Protein AF-A0A9Q0BMZ7-F1 (afdb_monomer_lite)

Sequence (149 aa):
MVLMESYLFCASVRLGVLVICTAAALKSTLIMWLIFSDGTSFLFGLFRILETHYKTSTIIKESATWVEQYPKELMMFFQLYSICHIGTCILAAHGAYKLKKYHVIPLAVLEFFYTVQVVVLAVISLRIARHILPLATLILLTLGLTFYA

Structure (mmCIF, N/CA/C/O backbone):
data_AF-A0A9Q0BMZ7-F1
#
_entry.id   AF-A0A9Q0BMZ7-F1
#
loop_
_atom_site.group_PDB
_atom_site.id
_atom_site.type_symbol
_atom_site.label_atom_id
_atom_site.label_alt_id
_atom_site.label_comp_id
_atom_site.label_asym_id
_atom_site.label_entity_id
_atom_site.label_seq_id
_atom_site.pdbx_PDB_ins_code
_atom_site.Cartn_x
_atom_site.Cartn_y
_atom_site.Cartn_z
_atom_site.occupancy
_atom_site.B_iso_or_equiv
_atom_site.auth_seq_id
_atom_site.auth_comp_id
_atom_site.auth_asym_id
_atom_site.auth_atom_id
_atom_site.pdbx_PDB_model_num
ATOM 1 N N . MET A 1 1 ? 1.567 -4.384 -19.910 1.00 54.88 1 MET A N 1
ATOM 2 C CA . MET A 1 1 ? 2.932 -4.720 -20.397 1.00 54.88 1 MET A CA 1
ATOM 3 C C . MET A 1 1 ? 3.051 -6.163 -20.904 1.00 54.88 1 MET A C 1
ATOM 5 O O . MET A 1 1 ? 3.725 -6.386 -21.901 1.00 54.88 1 MET A O 1
ATOM 9 N N . VAL A 1 2 ? 2.400 -7.141 -20.258 1.00 52.72 2 VAL A N 1
ATOM 10 C CA . VAL A 1 2 ? 2.461 -8.568 -20.648 1.00 52.72 2 VAL A CA 1
ATOM 11 C C . VAL A 1 2 ? 1.864 -8.830 -22.046 1.00 52.72 2 VAL A C 1
ATOM 13 O O . VAL A 1 2 ? 2.490 -9.510 -22.853 1.00 52.72 2 VAL A O 1
ATOM 16 N N . LEU A 1 3 ? 0.730 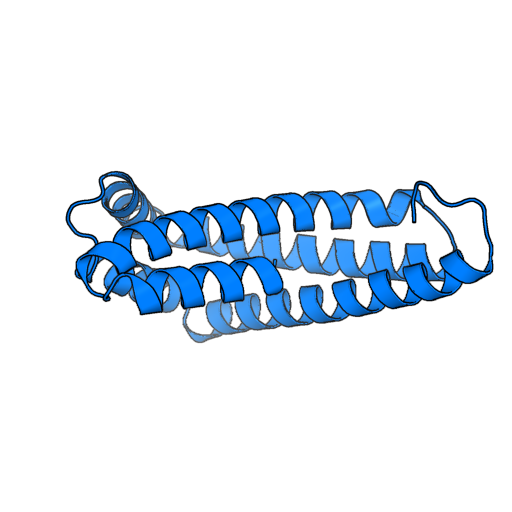-8.197 -22.368 1.00 55.97 3 LEU A N 1
ATOM 17 C CA . LEU A 1 3 ? -0.092 -8.468 -23.563 1.00 55.97 3 LEU A CA 1
ATOM 18 C C . LEU A 1 3 ? 0.209 -7.596 -24.799 1.00 55.97 3 LEU A C 1
ATOM 20 O O . LEU A 1 3 ? -0.624 -7.492 -25.688 1.00 55.97 3 LEU A O 1
ATOM 24 N N . MET A 1 4 ? 1.350 -6.907 -24.855 1.00 56.56 4 MET A N 1
ATOM 25 C CA . MET A 1 4 ? 1.560 -5.879 -25.886 1.00 56.56 4 MET A CA 1
ATOM 26 C C . MET A 1 4 ? 2.509 -6.275 -27.006 1.00 56.56 4 MET A C 1
ATOM 28 O O . MET A 1 4 ? 3.600 -6.793 -26.736 1.00 56.56 4 MET A O 1
ATOM 32 N N . GLU A 1 5 ? 2.088 -5.920 -28.225 1.00 51.94 5 GLU A N 1
ATOM 33 C CA . GLU A 1 5 ? 2.788 -6.131 -29.498 1.00 51.94 5 GLU A CA 1
ATOM 34 C C . GLU A 1 5 ? 3.299 -4.831 -30.158 1.00 51.94 5 GLU A C 1
ATOM 36 O O . GLU A 1 5 ? 4.234 -4.887 -30.949 1.00 51.94 5 GLU A O 1
ATOM 41 N N . SER A 1 6 ? 2.758 -3.648 -29.827 1.00 52.75 6 SER A N 1
ATOM 42 C CA . SER A 1 6 ? 3.053 -2.385 -30.534 1.00 52.75 6 SER A CA 1
ATOM 43 C C . SER A 1 6 ? 3.895 -1.370 -29.729 1.00 52.75 6 SER A C 1
ATOM 45 O O . SER A 1 6 ? 3.704 -1.158 -28.527 1.00 52.75 6 SER A O 1
ATOM 47 N N . TYR A 1 7 ? 4.844 -0.707 -30.411 1.00 53.06 7 TYR A N 1
ATOM 48 C CA . TYR A 1 7 ? 5.901 0.133 -29.811 1.00 53.06 7 TYR A CA 1
ATOM 49 C C . TYR A 1 7 ? 5.408 1.424 -29.125 1.00 53.06 7 TYR A C 1
ATOM 51 O O . TYR A 1 7 ? 5.922 1.770 -28.062 1.00 53.06 7 TYR A O 1
ATOM 59 N N . LEU A 1 8 ? 4.408 2.127 -29.676 1.00 52.84 8 LEU A N 1
ATOM 60 C CA . LEU A 1 8 ? 3.873 3.371 -29.083 1.00 52.84 8 LEU A CA 1
ATOM 61 C C . LEU A 1 8 ? 3.193 3.125 -27.734 1.00 52.84 8 LEU A C 1
ATOM 63 O O . LEU A 1 8 ? 3.414 3.856 -26.769 1.00 52.84 8 LEU A O 1
ATOM 67 N N . PHE A 1 9 ? 2.435 2.037 -27.637 1.00 58.41 9 PHE A N 1
ATOM 68 C CA . PHE A 1 9 ? 1.857 1.633 -26.368 1.00 58.41 9 PHE A CA 1
ATOM 69 C C . PHE A 1 9 ? 2.965 1.196 -25.380 1.00 58.41 9 PHE A C 1
ATOM 71 O O . PHE A 1 9 ? 2.821 1.361 -24.169 1.00 58.41 9 PHE A O 1
ATOM 78 N N . CYS A 1 10 ? 4.098 0.651 -25.845 1.00 62.06 10 CYS A N 1
ATOM 79 C CA . CYS A 1 10 ? 5.170 0.203 -24.946 1.00 62.06 10 CYS A CA 1
ATOM 80 C C . CYS A 1 10 ? 5.756 1.356 -24.111 1.00 62.06 10 CYS A C 1
ATOM 82 O O . CYS A 1 10 ? 6.115 1.139 -22.953 1.00 62.06 10 CYS A O 1
ATOM 84 N N . ALA A 1 11 ? 5.840 2.572 -24.660 1.00 62.31 11 ALA A N 1
ATOM 85 C CA . ALA A 1 11 ? 6.322 3.747 -23.934 1.00 62.31 11 ALA A CA 1
ATOM 86 C C . ALA A 1 11 ? 5.309 4.253 -22.890 1.00 62.31 11 ALA A C 1
ATOM 88 O O . ALA A 1 11 ? 5.695 4.512 -21.749 1.00 62.31 11 ALA A O 1
ATOM 89 N N . SER A 1 12 ? 4.017 4.322 -23.234 1.00 72.25 12 SER A N 1
ATOM 90 C CA . SER A 1 12 ? 2.968 4.739 -22.289 1.00 72.25 12 SER A CA 1
ATOM 91 C C . SER A 1 12 ? 2.818 3.752 -21.132 1.00 72.25 12 SER A C 1
ATOM 93 O O . SER A 1 12 ? 2.709 4.149 -19.974 1.00 72.25 12 SER A O 1
ATOM 95 N N . VAL A 1 13 ? 2.919 2.454 -21.414 1.00 70.19 13 VAL A N 1
ATOM 96 C CA . VAL A 1 13 ? 2.846 1.412 -20.387 1.00 70.19 13 VAL A CA 1
ATOM 97 C C . VAL A 1 13 ? 4.090 1.380 -19.502 1.00 70.19 13 VAL A C 1
ATOM 99 O O . VAL A 1 13 ? 3.974 1.096 -18.314 1.00 70.19 13 VAL A O 1
ATOM 102 N N . ARG A 1 14 ? 5.270 1.727 -20.026 1.00 75.69 14 ARG A N 1
ATOM 103 C CA . ARG A 1 14 ? 6.478 1.920 -19.205 1.00 75.69 14 ARG A CA 1
ATOM 104 C C . ARG A 1 14 ? 6.320 3.072 -18.226 1.00 75.69 14 ARG A C 1
ATOM 106 O O . ARG A 1 14 ? 6.629 2.905 -17.050 1.00 75.69 14 ARG A O 1
ATOM 113 N N . LEU A 1 15 ? 5.829 4.209 -18.715 1.00 78.50 15 LEU A N 1
ATOM 114 C CA . LEU A 1 15 ? 5.561 5.366 -17.872 1.00 78.50 15 LEU A CA 1
ATOM 115 C C . LEU A 1 15 ? 4.525 5.017 -16.797 1.00 78.50 15 LEU A C 1
ATOM 117 O O . LEU A 1 15 ? 4.754 5.305 -15.629 1.00 78.50 15 LEU A O 1
ATOM 121 N N . GLY A 1 16 ? 3.453 4.307 -17.164 1.00 81.25 16 GLY A N 1
ATOM 122 C CA . GLY A 1 16 ? 2.439 3.835 -16.219 1.00 81.25 16 GLY A CA 1
ATOM 123 C C . GLY A 1 16 ? 3.011 2.938 -15.117 1.00 81.25 16 GLY A C 1
ATOM 124 O O . GLY A 1 16 ? 2.756 3.182 -13.943 1.00 81.25 16 GLY A O 1
ATOM 125 N N . VAL A 1 17 ? 3.844 1.949 -15.468 1.00 80.19 17 VAL A N 1
ATOM 126 C CA . VAL A 1 17 ? 4.505 1.084 -14.471 1.00 80.19 17 VAL A CA 1
ATOM 127 C C . VAL A 1 17 ? 5.413 1.900 -13.550 1.00 80.19 17 VAL A C 1
ATOM 129 O O . VAL A 1 17 ? 5.384 1.686 -12.345 1.00 80.19 17 VAL A O 1
ATOM 132 N N . LEU A 1 18 ? 6.179 2.859 -14.078 1.00 83.69 18 LEU A N 1
ATOM 133 C CA . LEU A 1 18 ? 7.042 3.715 -13.256 1.00 83.69 18 LEU A CA 1
ATOM 134 C C . LEU A 1 18 ? 6.235 4.591 -12.290 1.00 83.69 18 LEU A C 1
ATOM 136 O O . LEU A 1 18 ? 6.585 4.658 -11.115 1.00 83.69 18 LEU A O 1
ATOM 140 N N . VAL A 1 19 ? 5.144 5.207 -12.754 1.00 86.19 19 VAL A N 1
ATOM 141 C CA . VAL A 1 19 ? 4.261 6.026 -11.909 1.00 86.19 19 VAL A CA 1
ATOM 142 C C . VAL A 1 19 ? 3.653 5.181 -10.788 1.00 86.19 19 VAL A C 1
ATOM 144 O O . VAL A 1 19 ? 3.757 5.560 -9.619 1.00 86.19 19 VAL A O 1
ATOM 147 N N . ILE A 1 20 ? 3.104 4.007 -11.115 1.00 84.75 20 ILE A N 1
ATOM 148 C CA . ILE A 1 20 ? 2.539 3.086 -10.118 1.00 84.75 20 ILE A CA 1
ATOM 149 C C . ILE A 1 20 ? 3.622 2.657 -9.123 1.00 84.75 20 ILE A C 1
ATOM 151 O O . ILE A 1 20 ? 3.406 2.783 -7.923 1.00 84.75 20 ILE A O 1
ATOM 155 N N . CYS A 1 21 ? 4.815 2.263 -9.587 1.00 85.81 21 CYS A N 1
ATOM 156 C CA . CYS A 1 21 ? 5.940 1.928 -8.709 1.00 85.81 21 CYS A CA 1
ATOM 157 C C . CYS A 1 21 ? 6.293 3.074 -7.753 1.00 85.81 21 CYS A C 1
ATOM 159 O O . CYS A 1 21 ? 6.539 2.827 -6.575 1.00 85.81 21 CYS A O 1
ATOM 161 N N . THR A 1 22 ? 6.335 4.321 -8.232 1.00 86.69 22 THR A N 1
ATOM 162 C CA . THR A 1 22 ? 6.664 5.470 -7.373 1.00 86.69 22 THR A CA 1
ATOM 163 C C . THR A 1 22 ? 5.592 5.733 -6.320 1.00 86.69 22 THR A C 1
ATOM 165 O O . THR A 1 22 ? 5.931 5.918 -5.152 1.00 86.69 22 THR A O 1
ATOM 168 N N . ALA A 1 23 ? 4.310 5.682 -6.691 1.00 87.31 23 ALA A N 1
ATOM 169 C CA . ALA A 1 23 ? 3.206 5.859 -5.751 1.00 87.31 23 ALA A CA 1
ATOM 170 C C . ALA A 1 23 ? 3.159 4.719 -4.718 1.00 87.31 23 ALA A C 1
ATOM 172 O O . ALA A 1 23 ? 3.047 4.961 -3.514 1.00 87.31 23 ALA A O 1
ATOM 173 N N . ALA A 1 24 ? 3.328 3.480 -5.178 1.00 85.62 24 ALA A N 1
ATOM 174 C CA . ALA A 1 24 ? 3.394 2.279 -4.359 1.00 85.62 24 ALA A CA 1
ATOM 175 C C . ALA A 1 24 ? 4.560 2.311 -3.361 1.00 85.62 24 ALA A C 1
ATOM 177 O O . ALA A 1 24 ? 4.371 2.022 -2.177 1.00 85.62 24 ALA A O 1
ATOM 178 N N . ALA A 1 25 ? 5.758 2.686 -3.817 1.00 87.81 25 ALA A N 1
ATOM 179 C CA . ALA A 1 25 ? 6.943 2.798 -2.974 1.00 87.81 25 ALA A CA 1
ATOM 180 C C . ALA A 1 25 ? 6.804 3.932 -1.950 1.00 87.81 25 ALA A C 1
ATOM 182 O O . ALA A 1 25 ? 7.130 3.732 -0.778 1.00 87.81 25 ALA A O 1
ATOM 183 N N . LEU A 1 26 ? 6.265 5.088 -2.355 1.00 90.50 26 LEU A N 1
ATOM 184 C CA . LEU A 1 26 ? 5.987 6.202 -1.447 1.00 90.50 26 LEU A CA 1
ATOM 185 C C . LEU A 1 26 ? 5.003 5.780 -0.349 1.00 90.50 26 LEU A C 1
ATOM 187 O O . LEU A 1 26 ? 5.297 5.951 0.832 1.00 90.50 26 LEU A O 1
ATOM 191 N N . LYS A 1 27 ? 3.882 5.151 -0.721 1.00 87.44 27 LYS A N 1
ATOM 192 C CA . LYS A 1 27 ? 2.893 4.611 0.224 1.00 87.44 27 LYS A CA 1
ATOM 193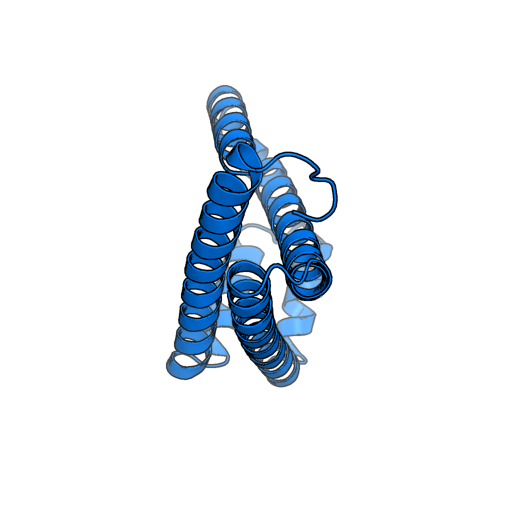 C C . LYS A 1 27 ? 3.531 3.646 1.221 1.00 87.44 27 LYS A C 1
ATOM 195 O O . LYS A 1 27 ? 3.352 3.803 2.425 1.00 87.44 27 LYS A O 1
ATOM 200 N N . SER A 1 28 ? 4.265 2.644 0.738 1.00 87.38 28 SER A N 1
ATOM 201 C CA . SER A 1 28 ? 4.898 1.650 1.614 1.00 87.38 28 SER A CA 1
ATOM 202 C C . SER A 1 28 ? 5.954 2.276 2.528 1.00 87.38 28 SER A C 1
ATOM 204 O O . SER A 1 28 ? 6.086 1.858 3.674 1.00 87.38 28 SER A O 1
ATOM 206 N N . THR A 1 29 ? 6.646 3.320 2.067 1.00 89.19 29 THR A N 1
ATOM 207 C CA . THR A 1 29 ? 7.593 4.084 2.894 1.00 89.19 29 THR A CA 1
ATOM 208 C C . THR A 1 29 ? 6.875 4.862 3.996 1.00 89.19 29 THR A C 1
ATOM 210 O O . THR A 1 29 ? 7.320 4.834 5.139 1.00 89.19 29 THR A O 1
ATOM 213 N N . LEU A 1 30 ? 5.740 5.500 3.689 1.00 89.00 30 LEU A N 1
ATOM 214 C CA . LEU A 1 30 ? 4.924 6.211 4.679 1.00 89.00 30 LEU A CA 1
ATOM 215 C C . LEU A 1 30 ? 4.362 5.268 5.746 1.00 89.00 30 LEU A C 1
ATOM 217 O O . LEU A 1 30 ? 4.466 5.563 6.931 1.00 89.00 30 LEU A O 1
ATOM 221 N N . ILE A 1 31 ? 3.814 4.118 5.341 1.00 86.19 31 ILE A N 1
ATOM 222 C CA . ILE A 1 31 ? 3.300 3.107 6.281 1.00 86.19 31 ILE A CA 1
ATOM 223 C C . ILE A 1 31 ? 4.430 2.602 7.178 1.00 86.19 31 ILE A C 1
ATOM 225 O O . ILE A 1 31 ? 4.271 2.529 8.393 1.00 86.19 31 ILE A O 1
ATOM 229 N N . MET A 1 32 ? 5.590 2.296 6.595 1.00 87.69 32 MET A N 1
ATOM 230 C CA . MET A 1 32 ? 6.753 1.860 7.359 1.00 87.69 32 MET A CA 1
ATOM 231 C C . MET A 1 32 ? 7.206 2.939 8.353 1.00 87.69 32 MET A C 1
ATOM 233 O O . MET A 1 32 ? 7.474 2.617 9.507 1.00 87.69 32 MET A O 1
ATOM 237 N N . TRP A 1 33 ? 7.236 4.210 7.940 1.00 88.75 33 TRP A N 1
ATOM 238 C CA . TRP A 1 33 ? 7.591 5.330 8.811 1.00 88.75 33 TRP A CA 1
ATOM 239 C C . TRP A 1 33 ? 6.619 5.493 9.985 1.00 88.75 33 TRP A C 1
ATOM 241 O O . TRP A 1 33 ? 7.082 5.575 11.119 1.00 88.75 33 TRP A O 1
ATOM 251 N N . LEU A 1 34 ? 5.305 5.448 9.739 1.00 85.94 34 LEU A N 1
ATOM 252 C CA . LEU A 1 34 ? 4.277 5.518 10.788 1.00 85.94 34 LEU A CA 1
ATOM 253 C C . LEU A 1 34 ? 4.402 4.370 11.797 1.00 85.94 34 LEU A C 1
ATOM 255 O O . LEU A 1 34 ? 4.302 4.576 13.003 1.00 85.94 34 LEU A O 1
ATOM 259 N N . ILE A 1 35 ? 4.669 3.153 11.318 1.00 86.50 35 ILE A N 1
ATOM 260 C CA . ILE A 1 35 ? 4.885 1.989 12.188 1.00 86.50 35 ILE A CA 1
ATOM 261 C C . ILE A 1 35 ? 6.160 2.165 13.028 1.00 86.50 35 ILE A C 1
ATOM 263 O O . ILE A 1 35 ? 6.183 1.766 14.190 1.00 86.50 35 ILE A O 1
ATOM 267 N N . PHE A 1 36 ? 7.215 2.770 12.473 1.00 85.62 36 PHE A N 1
ATOM 268 C CA . PHE A 1 36 ? 8.445 3.056 13.218 1.00 85.62 36 PHE A CA 1
ATOM 269 C C . PHE A 1 36 ? 8.293 4.195 14.233 1.00 85.62 36 PHE A C 1
ATOM 271 O O . PHE A 1 36 ? 8.919 4.119 15.288 1.00 85.62 36 PHE A O 1
ATOM 278 N N . SER A 1 37 ? 7.502 5.233 13.940 1.00 86.81 37 SER A N 1
ATOM 279 C CA . SER A 1 37 ? 7.305 6.365 14.856 1.00 86.81 37 SER A CA 1
ATOM 280 C C . SER A 1 37 ? 6.350 6.027 15.998 1.00 86.81 37 SER A C 1
ATOM 282 O O . SER A 1 37 ? 6.664 6.286 17.158 1.00 86.81 37 SER A O 1
ATOM 284 N N . ASP A 1 38 ? 5.210 5.416 15.675 1.00 83.81 38 ASP A N 1
ATOM 285 C CA . ASP A 1 38 ? 4.083 5.280 16.605 1.00 83.81 38 ASP A CA 1
ATOM 286 C C . ASP A 1 38 ? 3.964 3.856 17.173 1.00 83.81 38 ASP A C 1
ATOM 288 O O . ASP A 1 38 ? 3.235 3.610 18.143 1.00 83.81 38 ASP A O 1
ATOM 292 N N . GLY A 1 39 ? 4.686 2.898 16.586 1.00 83.31 39 GLY A N 1
ATOM 293 C CA . GLY A 1 39 ? 4.701 1.510 17.025 1.00 83.31 39 GLY A CA 1
ATOM 294 C C . GLY A 1 39 ? 3.319 0.856 16.944 1.00 83.31 39 GLY A C 1
ATOM 295 O O . GLY A 1 39 ? 2.564 1.028 15.985 1.00 83.31 39 GLY A O 1
ATOM 296 N N . THR A 1 40 ? 2.957 0.114 17.992 1.00 83.69 40 THR A N 1
ATOM 297 C CA . THR A 1 40 ? 1.637 -0.525 18.116 1.00 83.69 40 THR A CA 1
ATOM 298 C C . THR A 1 40 ? 0.509 0.488 18.319 1.00 83.69 40 THR A C 1
ATOM 300 O O . THR A 1 40 ? -0.654 0.164 18.080 1.00 83.69 40 THR A O 1
ATOM 303 N N . SER A 1 41 ? 0.824 1.716 18.747 1.00 84.00 41 SER A N 1
ATOM 304 C CA . SER A 1 41 ? -0.172 2.756 19.041 1.00 84.00 41 SER A CA 1
ATOM 305 C C . SER A 1 41 ? -0.969 3.150 17.801 1.00 84.00 41 SER A C 1
ATOM 307 O O . SER A 1 41 ? -2.159 3.438 17.911 1.00 84.00 41 SER A O 1
ATOM 309 N N . PHE A 1 42 ? -0.347 3.097 16.619 1.00 80.06 42 PHE A N 1
ATOM 310 C CA . PHE A 1 42 ? -1.028 3.322 15.346 1.00 80.06 42 PHE A CA 1
ATOM 311 C C . PHE A 1 42 ? -2.127 2.279 15.093 1.00 80.06 42 PHE A C 1
ATOM 313 O O . PHE A 1 42 ? -3.268 2.642 14.800 1.00 80.06 42 PHE A O 1
ATOM 320 N N . LEU A 1 43 ? -1.810 0.989 15.264 1.00 81.19 43 LEU A N 1
ATOM 321 C CA . LEU A 1 43 ? -2.779 -0.098 15.086 1.00 81.19 43 LEU A CA 1
ATOM 322 C C . LEU A 1 43 ? -3.920 0.018 16.097 1.00 81.19 43 LEU A C 1
ATOM 324 O O . LEU A 1 43 ? -5.085 -0.022 15.706 1.00 81.19 43 LEU A O 1
ATOM 328 N N . PHE A 1 44 ? -3.607 0.250 17.373 1.00 84.06 44 PHE A N 1
ATOM 329 C CA . PHE A 1 44 ? -4.635 0.455 18.393 1.00 84.06 44 PHE A CA 1
ATOM 330 C C . PHE A 1 44 ? -5.500 1.685 18.115 1.00 84.06 44 PHE A C 1
ATOM 332 O O . PHE A 1 44 ? -6.717 1.617 18.262 1.00 84.06 44 PHE A O 1
ATOM 339 N N . GLY A 1 45 ? -4.911 2.795 17.669 1.00 82.25 45 GLY A N 1
ATOM 340 C CA . GLY A 1 45 ? -5.651 3.998 17.293 1.00 82.25 45 GLY A CA 1
ATOM 341 C C . GLY A 1 45 ? -6.634 3.735 16.154 1.00 82.25 45 GLY A C 1
ATOM 342 O O . GLY A 1 45 ? -7.814 4.076 16.264 1.00 82.25 45 GLY A O 1
ATOM 343 N N . LEU A 1 46 ? -6.173 3.068 15.094 1.00 79.06 46 LEU A N 1
ATOM 344 C CA . LEU A 1 46 ? -6.990 2.728 13.931 1.00 79.06 46 LEU A CA 1
ATOM 345 C C . LEU A 1 46 ? -8.140 1.782 14.306 1.00 79.06 46 LEU A C 1
ATOM 347 O O . LEU A 1 46 ? -9.296 2.048 13.969 1.00 79.06 46 LEU A O 1
ATOM 351 N N . PHE A 1 47 ? -7.853 0.727 15.070 1.00 80.50 47 PHE A N 1
ATOM 352 C CA . PHE A 1 47 ? -8.873 -0.229 15.500 1.00 80.50 47 PHE A CA 1
ATOM 353 C C . PHE A 1 47 ? -9.845 0.345 16.523 1.00 80.50 47 PHE A C 1
ATOM 355 O O . PHE A 1 47 ? -11.031 0.048 16.435 1.00 80.50 47 PHE A O 1
ATOM 362 N N . ARG A 1 48 ? -9.409 1.239 17.415 1.00 82.56 48 ARG A N 1
ATOM 363 C CA . ARG A 1 48 ? -10.308 1.926 18.353 1.00 82.56 48 ARG A CA 1
ATOM 364 C C . ARG A 1 48 ? -11.301 2.832 17.631 1.00 82.56 48 ARG A C 1
ATOM 366 O O . ARG A 1 48 ? -12.464 2.902 18.030 1.00 82.56 48 ARG A O 1
ATOM 373 N N . ILE A 1 49 ? -10.873 3.518 16.567 1.00 79.56 49 ILE A N 1
ATOM 374 C CA . ILE A 1 49 ? -11.776 4.311 15.716 1.00 79.56 49 ILE A CA 1
ATOM 375 C C . ILE A 1 49 ? -12.795 3.384 15.047 1.00 79.56 49 ILE A C 1
ATOM 377 O O . ILE A 1 49 ? -13.997 3.646 15.122 1.00 79.56 49 ILE A O 1
ATOM 381 N N . LEU A 1 50 ? -12.331 2.279 14.453 1.00 74.75 50 LEU A N 1
ATOM 382 C CA . LEU A 1 50 ? -13.220 1.287 13.849 1.00 74.75 50 LEU A CA 1
ATOM 383 C C . LEU A 1 50 ? -14.207 0.722 14.879 1.00 74.75 50 LEU A C 1
ATOM 385 O O . LEU A 1 50 ? -15.404 0.724 14.635 1.00 74.75 50 LEU A O 1
ATOM 389 N N . GLU A 1 51 ? -13.753 0.284 16.046 1.00 77.19 51 GLU A N 1
ATOM 390 C CA . GLU A 1 51 ? -14.614 -0.303 17.070 1.00 77.19 51 GLU A CA 1
ATOM 391 C C . GLU A 1 51 ? -15.650 0.698 17.599 1.00 77.19 51 GLU A C 1
ATOM 393 O O . GLU A 1 51 ? -16.826 0.355 17.735 1.00 77.19 51 GLU A O 1
ATOM 398 N N . THR A 1 52 ? -15.248 1.953 17.836 1.00 77.44 52 THR A N 1
ATOM 399 C CA . THR A 1 52 ? -16.143 3.015 18.330 1.00 77.44 52 THR A CA 1
ATOM 400 C C . THR A 1 52 ? -17.308 3.252 17.375 1.00 77.44 52 THR A C 1
ATOM 402 O O . THR A 1 52 ? -18.449 3.396 17.818 1.00 77.44 52 THR A O 1
ATOM 405 N N . HIS A 1 53 ? -17.041 3.242 16.070 1.00 71.25 53 HIS A N 1
ATOM 406 C CA . HIS A 1 53 ? -18.073 3.420 15.053 1.00 71.25 53 HIS A CA 1
ATOM 407 C C . HIS A 1 53 ? -18.774 2.107 14.663 1.00 71.25 53 HIS A C 1
ATOM 409 O O . HIS A 1 53 ? -19.886 2.160 14.135 1.00 71.25 53 HIS A O 1
ATOM 415 N N . TYR A 1 54 ? -18.184 0.936 14.953 1.00 68.00 54 TYR A N 1
ATOM 416 C CA . TYR A 1 54 ? -18.610 -0.366 14.416 1.00 68.00 54 TYR A CA 1
ATOM 417 C C . TYR A 1 54 ? -18.781 -1.494 15.443 1.00 68.00 54 TYR A C 1
ATOM 419 O O . TYR A 1 54 ? -18.557 -2.666 15.125 1.00 68.00 54 TYR A O 1
ATOM 427 N N . LYS A 1 55 ? -19.276 -1.182 16.648 1.00 64.56 55 LYS A N 1
ATOM 428 C CA . LYS A 1 55 ? -19.537 -2.166 17.724 1.00 64.56 55 LYS A CA 1
ATOM 429 C C . LYS A 1 55 ? -20.419 -3.365 17.334 1.00 64.56 55 LYS A C 1
ATOM 431 O O . LYS A 1 55 ? -20.379 -4.395 18.010 1.00 64.56 55 LYS A O 1
ATOM 436 N N . THR A 1 56 ? -21.252 -3.250 16.301 1.00 65.81 56 THR A N 1
ATOM 437 C CA . THR A 1 56 ? -22.197 -4.298 15.867 1.00 65.81 56 THR A CA 1
ATOM 438 C C . THR A 1 56 ? -21.636 -5.261 14.821 1.00 65.81 56 THR A C 1
ATOM 440 O O . THR A 1 56 ? -22.228 -6.317 14.615 1.00 65.81 56 THR A O 1
ATOM 443 N N . SER A 1 57 ? -20.510 -4.948 14.175 1.00 68.88 57 SER A N 1
ATOM 444 C CA . SER A 1 57 ? -19.909 -5.837 13.175 1.00 68.88 57 SER A CA 1
ATOM 445 C C . SER A 1 57 ? -19.044 -6.900 13.849 1.00 68.88 57 SER A C 1
ATOM 447 O O . SER A 1 57 ? -18.058 -6.577 14.514 1.00 68.88 57 SER A O 1
ATOM 449 N N . THR A 1 58 ? -19.386 -8.175 13.650 1.00 76.38 58 THR A N 1
ATOM 450 C CA . THR A 1 58 ? -18.600 -9.315 14.153 1.00 76.38 58 THR A CA 1
ATOM 451 C C . THR A 1 58 ? -17.177 -9.305 13.601 1.00 76.38 58 THR A C 1
ATOM 453 O O . THR A 1 58 ? -16.238 -9.497 14.362 1.00 76.38 58 THR A O 1
ATOM 456 N N . ILE A 1 59 ? -17.013 -8.956 12.321 1.00 75.56 59 ILE A N 1
ATOM 457 C CA . ILE A 1 59 ? -15.712 -8.882 11.639 1.00 75.56 59 ILE A CA 1
ATOM 458 C C . ILE A 1 59 ? -14.789 -7.865 12.318 1.00 75.56 59 ILE A C 1
ATOM 460 O O . ILE A 1 59 ? -13.598 -8.113 12.482 1.00 75.56 59 ILE A O 1
ATOM 464 N N . ILE A 1 60 ? -15.329 -6.713 12.727 1.00 75.88 60 ILE A N 1
ATOM 465 C CA . ILE A 1 60 ? -14.519 -5.634 13.308 1.00 75.88 60 ILE A CA 1
ATOM 466 C C . ILE A 1 60 ? -14.148 -5.956 14.754 1.00 75.88 60 ILE A C 1
ATOM 468 O O . ILE A 1 60 ? -13.008 -5.724 15.141 1.00 75.88 60 ILE A O 1
ATOM 472 N N . LYS A 1 61 ? -15.061 -6.567 15.516 1.00 79.81 61 LYS A N 1
ATOM 473 C CA . LYS A 1 61 ? -14.761 -7.095 16.854 1.00 79.81 61 LYS A CA 1
ATOM 474 C C . LYS A 1 61 ? -13.688 -8.176 16.822 1.00 79.81 61 LYS A C 1
ATOM 476 O O . LYS A 1 61 ? -12.750 -8.132 17.610 1.00 79.81 61 LYS A O 1
ATOM 481 N N . GLU A 1 62 ? -13.802 -9.123 15.899 1.00 81.88 62 GLU A N 1
ATOM 482 C CA . GLU A 1 62 ? -12.816 -10.189 15.740 1.00 81.88 62 GLU A CA 1
ATOM 483 C C . GLU A 1 62 ? -11.453 -9.622 15.326 1.00 81.88 62 GLU A C 1
ATOM 485 O O . GLU A 1 62 ? -10.441 -9.932 15.949 1.00 81.88 62 GLU A O 1
ATOM 490 N N . SER A 1 63 ? -11.434 -8.693 14.366 1.00 79.62 63 SER A N 1
ATOM 491 C CA . SER A 1 63 ? -10.201 -8.028 13.930 1.00 79.62 63 SER A CA 1
ATOM 492 C C . SER A 1 63 ? -9.556 -7.189 15.045 1.00 79.62 63 SER A C 1
ATOM 494 O O . SER A 1 63 ? -8.336 -7.192 15.177 1.00 79.62 63 SER A O 1
ATOM 496 N N . ALA A 1 64 ? -10.349 -6.508 15.881 1.00 82.62 64 ALA A N 1
ATOM 497 C CA . ALA A 1 64 ? -9.846 -5.779 17.048 1.00 82.62 64 ALA A CA 1
ATOM 498 C C . ALA A 1 64 ? -9.251 -6.731 18.100 1.00 82.62 64 ALA A C 1
ATOM 500 O O . ALA A 1 64 ? -8.170 -6.472 18.620 1.00 82.62 64 ALA A O 1
ATOM 501 N N . THR A 1 65 ? -9.896 -7.880 18.329 1.00 84.62 65 THR A N 1
ATOM 502 C CA . THR A 1 65 ? -9.403 -8.916 19.254 1.00 84.62 65 THR A CA 1
ATOM 503 C C . THR A 1 65 ? -8.056 -9.475 18.785 1.00 84.62 65 THR A C 1
ATOM 505 O O . THR A 1 65 ? -7.144 -9.662 19.587 1.00 84.62 65 THR A O 1
ATOM 508 N N . TRP A 1 66 ? -7.889 -9.685 17.475 1.00 83.06 66 TRP A N 1
ATOM 509 C CA . TRP A 1 66 ? -6.609 -10.091 16.884 1.00 83.06 66 TRP A CA 1
ATOM 510 C C . TRP A 1 66 ? -5.507 -9.048 17.095 1.00 83.06 66 TRP A C 1
ATOM 512 O O . TRP A 1 66 ? -4.366 -9.411 17.373 1.00 83.06 66 TRP A O 1
ATOM 522 N N . VAL A 1 67 ? -5.836 -7.760 16.985 1.00 85.06 67 VAL A N 1
ATOM 523 C CA . VAL A 1 67 ? -4.880 -6.658 17.184 1.00 85.06 67 VAL A CA 1
ATOM 524 C C . VAL A 1 67 ? -4.462 -6.533 18.643 1.00 85.06 67 VAL A C 1
ATOM 526 O O . VAL A 1 67 ? -3.300 -6.248 18.915 1.00 85.06 67 VAL A O 1
ATOM 529 N N . GLU A 1 68 ? -5.374 -6.785 19.578 1.00 84.88 68 GLU A N 1
ATOM 530 C CA . GLU A 1 68 ? -5.065 -6.829 21.008 1.00 84.88 68 GLU A CA 1
ATOM 531 C C . GLU A 1 68 ? -4.211 -8.039 21.391 1.00 84.88 68 GLU A C 1
ATOM 533 O O . GLU A 1 68 ? -3.286 -7.901 22.193 1.00 84.88 68 GLU A O 1
ATOM 538 N N . GLN A 1 69 ? -4.482 -9.208 20.808 1.00 89.69 69 GLN A N 1
ATOM 539 C CA . GLN A 1 69 ? -3.768 -10.444 21.136 1.00 89.69 69 GLN A CA 1
ATOM 540 C C . GLN A 1 69 ? -2.388 -10.543 20.475 1.00 89.69 69 GLN A C 1
ATOM 542 O O . GLN A 1 69 ? -1.452 -11.024 21.112 1.00 89.69 69 GLN A O 1
ATOM 547 N N . TYR A 1 70 ? -2.247 -10.074 19.230 1.00 87.94 70 TYR A N 1
ATOM 548 C CA . TYR A 1 70 ? -1.036 -10.259 18.417 1.00 87.94 70 TYR A CA 1
ATOM 549 C C . TYR A 1 70 ? -0.538 -8.964 17.738 1.00 87.94 70 TYR A C 1
ATOM 551 O O . TYR A 1 70 ? -0.321 -8.928 16.519 1.00 87.94 70 TYR A O 1
ATOM 559 N N . PRO A 1 71 ? -0.341 -7.858 18.485 1.00 85.31 71 PRO A N 1
ATOM 560 C CA . PRO A 1 71 ? 0.022 -6.571 17.892 1.00 85.31 71 PRO A CA 1
ATOM 561 C C . PRO A 1 71 ? 1.418 -6.582 17.251 1.00 85.31 71 PRO A C 1
ATOM 563 O O . PRO A 1 71 ? 1.649 -5.903 16.248 1.00 85.31 71 PRO A O 1
ATOM 566 N N . LYS A 1 72 ? 2.363 -7.350 17.808 1.00 85.81 72 LYS A N 1
ATOM 567 C CA . LYS A 1 72 ? 3.756 -7.399 17.331 1.00 85.81 72 LYS A CA 1
ATOM 568 C C . LYS A 1 72 ? 3.875 -8.202 16.043 1.00 85.81 72 LYS A C 1
ATOM 570 O O . LYS A 1 72 ? 4.567 -7.789 15.116 1.00 85.81 72 LYS A O 1
ATOM 575 N N . GLU A 1 73 ? 3.179 -9.327 15.982 1.00 87.50 73 GLU A N 1
ATOM 576 C CA . GLU A 1 73 ? 3.108 -10.217 14.831 1.00 87.50 73 GLU A CA 1
ATOM 577 C C . GLU A 1 73 ? 2.475 -9.488 13.643 1.00 87.50 73 GLU A C 1
ATOM 579 O O . GLU A 1 73 ? 3.008 -9.531 12.533 1.00 87.50 73 GLU A O 1
ATOM 584 N N . LEU A 1 74 ? 1.398 -8.732 13.886 1.00 84.81 74 LEU A N 1
ATOM 585 C CA . LEU A 1 74 ? 0.762 -7.891 12.872 1.00 84.81 74 LEU A CA 1
ATOM 586 C C . LEU A 1 74 ? 1.691 -6.776 12.383 1.00 84.81 74 LEU A C 1
ATOM 588 O O . LEU A 1 74 ? 1.820 -6.581 11.175 1.00 84.81 74 LEU A O 1
ATOM 592 N N . MET A 1 75 ? 2.386 -6.070 13.280 1.00 85.88 75 MET A N 1
ATOM 593 C CA . MET A 1 75 ? 3.377 -5.062 12.876 1.00 85.88 75 MET A CA 1
ATOM 594 C C . MET A 1 75 ? 4.491 -5.658 12.014 1.00 85.88 75 MET A C 1
ATOM 596 O O . MET A 1 75 ? 4.829 -5.091 10.973 1.00 85.88 75 MET A O 1
ATOM 600 N N . MET A 1 76 ? 5.033 -6.809 12.419 1.00 87.94 76 MET A N 1
ATOM 601 C CA . MET A 1 76 ? 6.068 -7.508 11.662 1.00 87.94 76 MET A CA 1
ATOM 602 C C . MET A 1 76 ? 5.555 -7.905 10.274 1.00 87.94 76 MET A C 1
ATOM 604 O O . MET A 1 76 ? 6.263 -7.721 9.283 1.00 87.94 76 MET A O 1
ATOM 608 N N . PHE A 1 77 ? 4.311 -8.379 10.180 1.00 87.88 77 PHE A N 1
ATOM 609 C CA . PHE A 1 77 ? 3.670 -8.689 8.906 1.00 87.88 77 PHE A CA 1
ATOM 610 C C . PHE A 1 77 ? 3.527 -7.446 8.013 1.00 87.88 77 PHE A C 1
ATOM 612 O O . PHE A 1 77 ? 3.901 -7.493 6.841 1.00 87.88 77 PHE A O 1
ATOM 619 N N . PHE A 1 78 ? 3.063 -6.313 8.552 1.00 85.81 78 PHE A N 1
ATOM 620 C CA . PHE A 1 78 ? 2.936 -5.061 7.793 1.00 85.81 78 PHE A CA 1
ATOM 621 C C . PHE A 1 78 ? 4.289 -4.503 7.328 1.00 85.81 78 PHE A C 1
ATOM 623 O O . PHE A 1 78 ? 4.394 -3.998 6.205 1.00 85.81 78 PHE A O 1
ATOM 630 N N 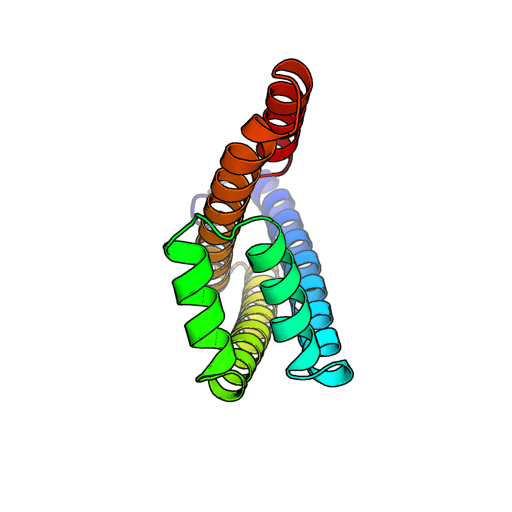. GLN A 1 79 ? 5.336 -4.613 8.149 1.00 87.56 79 GLN A N 1
ATOM 631 C CA . GLN A 1 79 ? 6.696 -4.219 7.768 1.00 87.56 79 GLN A CA 1
ATOM 632 C C . GLN A 1 79 ? 7.263 -5.134 6.684 1.00 87.56 79 GLN A C 1
ATOM 634 O O . GLN A 1 79 ? 7.768 -4.639 5.676 1.00 87.56 79 GLN A O 1
ATOM 639 N N . LEU A 1 80 ? 7.126 -6.453 6.842 1.00 90.19 80 LEU A N 1
ATOM 640 C CA . LEU A 1 80 ? 7.569 -7.421 5.841 1.00 90.19 80 LEU A CA 1
ATOM 641 C C . LEU A 1 80 ? 6.849 -7.196 4.507 1.00 90.19 80 LEU A C 1
ATOM 643 O O . LEU A 1 80 ? 7.499 -7.112 3.467 1.00 90.19 80 LEU A O 1
ATOM 647 N N . TYR A 1 81 ? 5.527 -7.008 4.543 1.00 87.25 81 TYR A N 1
ATOM 648 C CA . TYR A 1 81 ? 4.731 -6.665 3.367 1.00 87.25 81 TYR A CA 1
ATOM 649 C C . TYR A 1 81 ? 5.243 -5.388 2.695 1.00 87.25 81 TYR A C 1
ATOM 651 O O . TYR A 1 81 ? 5.458 -5.372 1.484 1.00 87.25 81 TYR A O 1
ATOM 659 N N . SER A 1 82 ? 5.496 -4.331 3.472 1.00 87.12 82 SER A N 1
ATOM 660 C CA . SER A 1 82 ? 5.984 -3.048 2.951 1.00 87.12 82 SER A CA 1
ATOM 661 C C . SER A 1 82 ? 7.350 -3.186 2.273 1.00 87.12 82 SER A C 1
ATOM 663 O O . SER A 1 82 ? 7.545 -2.651 1.180 1.00 87.12 82 SER A O 1
ATOM 665 N N . ILE A 1 83 ? 8.266 -3.963 2.859 1.00 90.31 83 ILE A N 1
ATOM 666 C CA . ILE A 1 83 ? 9.587 -4.254 2.283 1.00 90.31 83 ILE A CA 1
ATOM 667 C C . ILE A 1 83 ? 9.450 -5.069 0.990 1.00 90.31 83 ILE A C 1
ATOM 669 O O . ILE A 1 83 ? 10.055 -4.714 -0.024 1.00 90.31 83 ILE A O 1
ATOM 673 N N . CYS A 1 84 ? 8.624 -6.119 0.982 1.00 89.19 84 CYS A N 1
ATOM 674 C CA . CYS A 1 84 ? 8.348 -6.909 -0.221 1.00 89.19 84 CYS A CA 1
ATOM 675 C C . CYS A 1 84 ? 7.735 -6.051 -1.339 1.00 89.19 84 CYS A C 1
ATOM 677 O O . CYS A 1 84 ? 8.108 -6.188 -2.507 1.00 89.19 84 CYS A O 1
ATOM 679 N N . HIS A 1 85 ? 6.841 -5.126 -0.993 1.00 86.44 85 HIS A N 1
ATOM 680 C CA . HIS A 1 85 ? 6.235 -4.196 -1.941 1.00 86.44 85 HIS A CA 1
ATOM 681 C C . HIS A 1 85 ? 7.280 -3.263 -2.567 1.00 86.44 85 HIS A C 1
ATOM 683 O O . HIS A 1 85 ? 7.311 -3.083 -3.781 1.00 86.44 85 HIS A O 1
ATOM 689 N N . ILE A 1 86 ? 8.198 -2.718 -1.764 1.00 89.19 86 ILE A N 1
ATOM 690 C CA . ILE A 1 86 ? 9.292 -1.873 -2.266 1.00 89.19 86 ILE A CA 1
ATOM 691 C C . ILE A 1 86 ? 10.239 -2.689 -3.158 1.00 89.19 86 ILE A C 1
ATOM 693 O O . ILE A 1 86 ? 10.591 -2.248 -4.253 1.00 89.19 86 ILE A O 1
ATOM 697 N N . GLY A 1 87 ? 10.608 -3.904 -2.745 1.00 88.94 87 GLY A N 1
ATOM 698 C CA . GLY A 1 87 ? 11.472 -4.787 -3.533 1.00 88.94 87 GLY A CA 1
ATOM 699 C C . GLY A 1 87 ? 10.867 -5.142 -4.894 1.00 88.94 87 GLY A C 1
ATOM 700 O O . GLY A 1 87 ? 11.542 -5.071 -5.923 1.00 88.94 87 GLY A O 1
ATOM 701 N N . THR A 1 88 ? 9.571 -5.450 -4.930 1.00 88.00 88 THR A N 1
ATOM 702 C CA . THR A 1 88 ? 8.854 -5.715 -6.186 1.00 88.00 88 THR A CA 1
ATOM 703 C C . THR A 1 88 ? 8.676 -4.461 -7.041 1.00 88.00 88 THR A C 1
ATOM 705 O O . THR A 1 88 ? 8.776 -4.570 -8.262 1.00 88.00 88 THR A O 1
ATOM 708 N N . CYS A 1 89 ? 8.533 -3.268 -6.451 1.00 87.25 89 CYS A N 1
ATOM 709 C CA . CYS A 1 89 ? 8.565 -1.998 -7.190 1.00 87.25 89 CYS A CA 1
ATOM 710 C C . CYS A 1 89 ? 9.914 -1.776 -7.890 1.00 87.25 89 CYS A C 1
ATOM 712 O O . CYS A 1 89 ? 9.939 -1.384 -9.058 1.00 87.25 89 CYS A O 1
ATOM 714 N N . ILE A 1 90 ? 11.034 -2.066 -7.215 1.00 87.38 90 ILE A N 1
ATOM 715 C CA . ILE A 1 90 ? 12.384 -1.966 -7.796 1.00 87.38 90 ILE A CA 1
ATOM 716 C C . ILE A 1 90 ? 12.546 -2.973 -8.944 1.00 87.38 90 ILE A C 1
ATOM 718 O O . ILE A 1 90 ? 13.022 -2.612 -10.024 1.00 87.38 90 ILE A O 1
ATOM 722 N N . LEU A 1 91 ? 12.105 -4.220 -8.745 1.00 85.88 91 LEU A N 1
ATOM 723 C CA . LEU A 1 91 ? 12.123 -5.253 -9.786 1.00 85.88 91 LEU A CA 1
ATOM 724 C C . LEU A 1 91 ? 11.267 -4.862 -10.996 1.00 85.88 91 LEU A C 1
ATOM 726 O O . LEU A 1 91 ? 11.714 -5.007 -12.134 1.00 85.88 91 LEU A O 1
ATOM 730 N N . ALA A 1 92 ? 10.070 -4.326 -10.774 1.00 81.94 92 ALA A N 1
ATOM 731 C CA . ALA A 1 92 ? 9.173 -3.890 -11.836 1.00 81.94 92 ALA A CA 1
ATOM 732 C C . ALA A 1 92 ? 9.701 -2.654 -12.575 1.00 81.94 92 ALA A C 1
ATOM 734 O O . ALA A 1 92 ? 9.618 -2.609 -13.802 1.00 81.94 92 ALA A O 1
ATOM 735 N N . ALA A 1 93 ? 10.315 -1.698 -11.870 1.00 83.56 93 ALA A N 1
ATOM 736 C CA . ALA A 1 93 ? 10.991 -0.560 -12.488 1.00 83.56 93 ALA A CA 1
ATOM 737 C C . ALA A 1 93 ? 12.148 -1.041 -13.378 1.00 83.56 93 ALA A C 1
ATOM 739 O O . ALA A 1 93 ? 12.231 -0.668 -14.549 1.00 83.56 93 ALA A O 1
ATOM 740 N N . HIS A 1 94 ? 12.990 -1.954 -12.883 1.00 82.81 94 HIS A N 1
ATOM 741 C CA . HIS A 1 94 ? 14.059 -2.572 -13.678 1.00 82.81 94 HIS A CA 1
ATOM 742 C C . HIS A 1 94 ? 13.517 -3.343 -14.890 1.00 82.81 94 HIS A C 1
ATOM 744 O O . HIS A 1 94 ? 14.039 -3.206 -16.000 1.00 82.81 94 HIS A O 1
ATOM 750 N N . GLY A 1 95 ? 12.424 -4.085 -14.706 1.00 78.81 95 GLY A N 1
ATOM 751 C CA . GLY A 1 95 ? 11.687 -4.769 -15.767 1.00 78.81 95 GLY A CA 1
ATOM 752 C C . GLY A 1 95 ? 11.157 -3.817 -16.836 1.00 78.81 95 GLY A C 1
ATOM 753 O O . GLY A 1 95 ? 11.294 -4.098 -18.031 1.00 78.81 95 GLY A O 1
ATOM 754 N N . ALA A 1 96 ? 10.626 -2.665 -16.423 1.00 79.06 96 ALA A N 1
ATOM 755 C CA . ALA A 1 96 ? 10.183 -1.599 -17.312 1.00 79.06 96 ALA A CA 1
ATOM 756 C C . ALA A 1 96 ? 11.362 -1.037 -18.122 1.00 79.06 96 ALA A C 1
ATOM 758 O O . ALA A 1 96 ? 11.264 -0.943 -19.350 1.00 79.06 96 ALA A O 1
ATOM 759 N N . TYR A 1 97 ? 12.509 -0.769 -17.488 1.00 76.81 97 TYR A N 1
ATOM 760 C CA . TYR A 1 97 ? 13.718 -0.279 -18.165 1.00 76.81 97 TYR A CA 1
ATOM 761 C C . TYR A 1 97 ? 14.349 -1.302 -19.124 1.00 76.81 97 TYR A C 1
ATOM 763 O O . TYR A 1 97 ? 14.748 -0.922 -20.224 1.00 76.81 97 TYR A O 1
ATOM 771 N N . LYS A 1 98 ? 14.394 -2.596 -18.778 1.00 75.12 98 LYS A N 1
ATOM 772 C CA . LYS A 1 98 ? 15.019 -3.654 -19.606 1.00 75.12 98 LYS A CA 1
ATOM 773 C C . LYS A 1 98 ? 14.048 -4.464 -20.484 1.00 75.12 98 LYS A C 1
ATOM 775 O O . LYS A 1 98 ? 14.457 -5.476 -21.044 1.00 75.12 98 LYS A O 1
ATOM 780 N N . LEU A 1 99 ? 12.778 -4.054 -20.601 1.00 65.06 99 LEU A N 1
ATOM 781 C CA . LEU A 1 99 ? 11.707 -4.755 -21.343 1.00 65.06 99 LEU A CA 1
ATOM 782 C C . LEU A 1 99 ? 11.468 -6.222 -20.915 1.00 65.06 99 LEU A C 1
ATOM 784 O O . LEU A 1 99 ? 10.893 -7.018 -21.660 1.00 65.06 99 LEU A O 1
ATOM 788 N N . LYS A 1 100 ? 11.850 -6.606 -19.692 1.00 69.44 100 LYS A N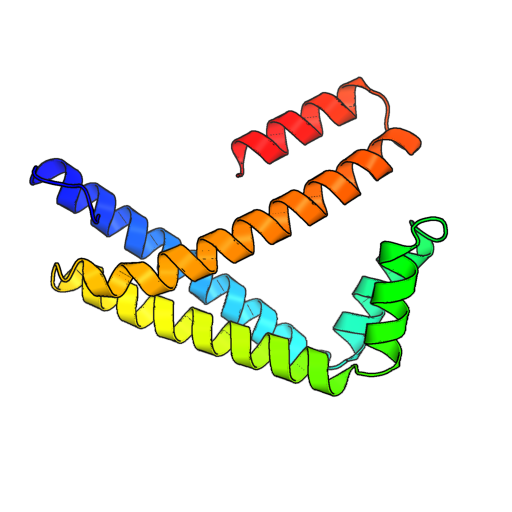 1
ATOM 789 C CA . LYS A 1 100 ? 11.617 -7.967 -19.188 1.00 69.44 100 LYS A CA 1
ATOM 790 C C . LYS A 1 100 ? 10.219 -8.072 -18.579 1.00 69.44 100 LYS A C 1
ATOM 792 O O . LYS A 1 100 ? 10.031 -7.814 -17.392 1.00 69.44 100 LYS A O 1
ATOM 797 N N . LYS A 1 101 ? 9.251 -8.506 -19.396 1.00 68.12 101 LYS A N 1
ATOM 798 C CA . LYS A 1 101 ? 7.818 -8.634 -19.047 1.00 68.12 101 LYS A CA 1
ATOM 799 C C . LYS A 1 101 ? 7.560 -9.373 -17.719 1.00 68.12 101 LYS A C 1
ATOM 801 O O . LYS A 1 101 ? 6.673 -8.980 -16.970 1.00 68.12 101 LYS A O 1
ATOM 806 N N . TYR A 1 102 ? 8.365 -10.386 -17.397 1.00 71.50 102 TYR A N 1
ATOM 807 C CA . TYR A 1 102 ? 8.193 -11.218 -16.198 1.00 71.50 102 TYR A CA 1
ATOM 808 C C . TYR A 1 102 ? 8.435 -10.494 -14.867 1.00 71.50 102 TYR A C 1
ATOM 810 O O . TYR A 1 102 ? 7.890 -10.902 -13.849 1.00 71.50 102 TYR A O 1
ATOM 818 N N . HIS A 1 103 ? 9.212 -9.407 -14.854 1.00 76.12 103 HIS A N 1
ATOM 819 C CA . HIS A 1 103 ? 9.563 -8.717 -13.604 1.00 76.12 103 HIS A CA 1
ATOM 820 C C . HIS A 1 103 ? 8.433 -7.817 -13.077 1.00 76.12 103 HIS A C 1
ATOM 822 O O . HIS A 1 103 ? 8.478 -7.383 -11.932 1.00 76.12 103 HIS A O 1
ATOM 828 N N . VAL A 1 104 ? 7.409 -7.556 -13.896 1.00 73.81 104 VAL A N 1
ATOM 829 C CA . VAL A 1 104 ? 6.235 -6.748 -13.522 1.00 73.81 104 VAL A CA 1
ATOM 830 C C . VAL A 1 104 ? 5.133 -7.610 -12.890 1.00 73.81 104 VAL A C 1
ATOM 832 O O . VAL A 1 104 ? 4.260 -7.088 -12.205 1.00 73.81 104 VAL A O 1
ATOM 835 N N . ILE A 1 105 ? 5.180 -8.936 -13.075 1.00 77.50 105 ILE A N 1
ATOM 836 C CA . ILE A 1 105 ? 4.156 -9.868 -12.574 1.00 77.50 105 ILE A CA 1
ATOM 837 C C . ILE A 1 105 ? 4.055 -9.843 -11.038 1.00 77.50 105 ILE A C 1
ATOM 839 O O . ILE A 1 105 ? 2.937 -9.714 -10.544 1.00 77.50 105 ILE A O 1
ATOM 843 N N . PRO A 1 106 ? 5.159 -9.897 -10.263 1.00 79.69 106 PRO A N 1
ATOM 844 C CA . PRO A 1 106 ? 5.068 -9.863 -8.802 1.00 79.69 106 PRO A CA 1
ATOM 845 C C . PRO A 1 106 ? 4.420 -8.580 -8.272 1.00 79.69 106 PRO A C 1
ATOM 847 O O . PRO A 1 106 ? 3.615 -8.637 -7.347 1.00 79.69 106 PRO A O 1
ATOM 850 N N . LEU A 1 107 ? 4.725 -7.434 -8.893 1.00 81.25 107 LEU A N 1
ATOM 851 C CA . LEU A 1 107 ? 4.101 -6.159 -8.543 1.00 81.25 107 LEU A CA 1
ATOM 852 C C . LEU A 1 107 ? 2.600 -6.171 -8.859 1.00 81.25 107 LEU A C 1
ATOM 854 O O . LEU A 1 107 ? 1.804 -5.750 -8.032 1.00 81.25 107 LEU A O 1
ATOM 858 N N .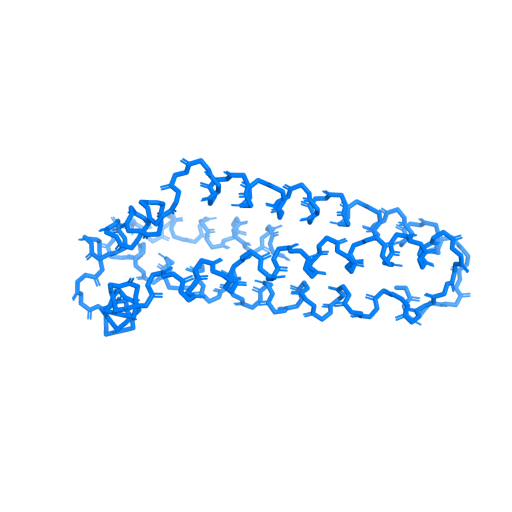 ALA A 1 108 ? 2.207 -6.693 -10.024 1.00 78.62 108 ALA A N 1
ATOM 859 C CA . ALA A 1 108 ? 0.799 -6.774 -10.409 1.00 78.62 108 ALA A CA 1
ATOM 860 C C . ALA A 1 108 ? -0.024 -7.654 -9.451 1.00 78.62 108 ALA A C 1
ATOM 862 O O . ALA A 1 108 ? -1.166 -7.325 -9.149 1.00 78.62 108 ALA A O 1
ATOM 863 N N . VAL A 1 109 ? 0.557 -8.749 -8.951 1.00 84.19 109 VAL A N 1
ATOM 864 C CA . VAL A 1 109 ? -0.098 -9.617 -7.960 1.00 84.19 109 VAL A CA 1
ATOM 865 C C . VAL A 1 109 ? -0.287 -8.887 -6.629 1.00 84.19 109 VAL A C 1
ATOM 867 O O . VAL A 1 109 ? -1.369 -8.950 -6.052 1.00 84.19 109 VAL A O 1
ATOM 870 N N . LEU A 1 110 ? 0.734 -8.175 -6.145 1.00 81.50 110 LEU A N 1
ATOM 871 C CA . LEU A 1 110 ? 0.633 -7.418 -4.894 1.00 81.50 110 LEU A CA 1
ATOM 872 C C . LEU A 1 110 ? -0.361 -6.256 -4.991 1.00 81.50 110 LEU A C 1
ATOM 874 O O . LEU A 1 110 ? -1.189 -6.097 -4.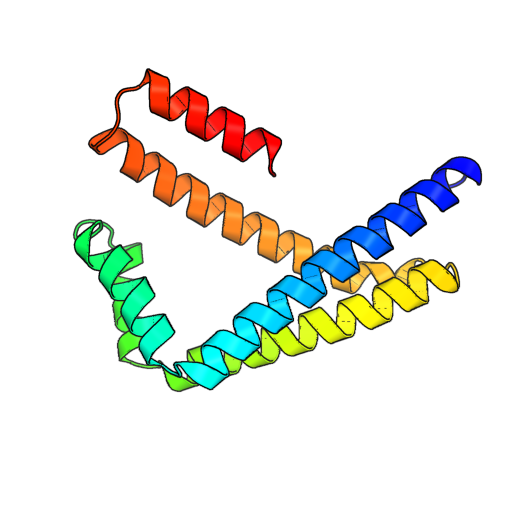096 1.00 81.50 110 LEU A O 1
ATOM 878 N N . GLU A 1 111 ? -0.335 -5.503 -6.091 1.00 80.25 111 GLU A N 1
ATOM 879 C CA . GLU A 1 111 ? -1.321 -4.450 -6.356 1.00 80.25 111 GLU A CA 1
ATOM 880 C C . GLU A 1 111 ? -2.738 -5.024 -6.456 1.00 80.25 111 GLU A C 1
ATOM 882 O O . GLU A 1 111 ? -3.663 -4.452 -5.895 1.00 80.25 111 GLU A O 1
ATOM 887 N N . PHE A 1 112 ? -2.927 -6.205 -7.055 1.00 82.81 112 PHE A N 1
ATOM 888 C CA . PHE A 1 112 ? -4.237 -6.861 -7.082 1.00 82.81 112 PHE A CA 1
ATOM 889 C C . PHE A 1 112 ? -4.762 -7.178 -5.675 1.00 82.81 112 PHE A C 1
ATOM 891 O O . PHE A 1 112 ? -5.905 -6.846 -5.354 1.00 82.81 112 PHE A O 1
ATOM 898 N N . PHE A 1 113 ? -3.939 -7.783 -4.810 1.00 83.25 113 PHE A N 1
ATOM 899 C CA . PHE A 1 113 ? -4.335 -8.036 -3.420 1.00 83.25 113 PHE A CA 1
ATOM 900 C C . PHE A 1 113 ? -4.644 -6.737 -2.672 1.00 83.25 113 PHE A C 1
ATOM 902 O O . PHE A 1 113 ? -5.613 -6.684 -1.913 1.00 83.25 113 PHE A O 1
ATOM 909 N N . TYR A 1 114 ? -3.861 -5.687 -2.911 1.00 80.50 114 TYR A N 1
ATOM 910 C CA . TYR A 1 114 ? -4.102 -4.370 -2.338 1.00 80.50 114 TYR A CA 1
ATOM 911 C C . TYR A 1 114 ? -5.432 -3.768 -2.813 1.00 80.50 114 TYR A C 1
ATOM 913 O O . TYR A 1 114 ? -6.235 -3.346 -1.981 1.00 80.50 114 TYR A O 1
ATOM 921 N N . THR A 1 115 ? -5.730 -3.794 -4.113 1.00 81.44 115 THR A N 1
ATOM 922 C CA . THR A 1 115 ? -7.011 -3.322 -4.655 1.00 81.44 115 THR A CA 1
ATOM 923 C C . THR A 1 115 ? -8.181 -4.084 -4.042 1.00 81.44 115 THR A C 1
ATOM 925 O O . THR A 1 115 ? -9.151 -3.463 -3.614 1.00 81.44 115 THR A O 1
ATOM 928 N N . VAL A 1 116 ? -8.086 -5.412 -3.917 1.00 82.75 116 VAL A N 1
ATOM 929 C CA . VAL A 1 116 ? -9.122 -6.219 -3.251 1.00 82.75 116 VAL A CA 1
ATOM 930 C C . VAL A 1 116 ? -9.320 -5.771 -1.799 1.00 82.75 116 VAL A C 1
ATOM 932 O O . VAL A 1 116 ? -10.460 -5.583 -1.375 1.00 82.75 116 VAL A O 1
ATOM 935 N N . GLN A 1 117 ? -8.242 -5.539 -1.043 1.00 79.50 117 GLN A N 1
ATOM 936 C CA . GLN A 1 117 ? -8.331 -5.042 0.337 1.00 79.50 117 GLN A CA 1
ATOM 937 C C . GLN A 1 117 ? -9.007 -3.667 0.415 1.00 79.50 117 GLN A C 1
ATOM 939 O O . GLN A 1 117 ? -9.902 -3.474 1.240 1.00 79.50 117 GLN A O 1
ATOM 944 N N . VAL A 1 118 ? -8.624 -2.728 -0.456 1.00 79.62 118 VAL A N 1
ATOM 945 C CA . VAL A 1 118 ? -9.223 -1.385 -0.518 1.00 79.62 118 VAL A CA 1
ATOM 946 C C . VAL A 1 118 ? -10.705 -1.468 -0.863 1.00 79.62 118 VAL A C 1
ATOM 948 O O . VAL A 1 118 ? -11.511 -0.815 -0.206 1.00 79.62 118 VAL A O 1
ATOM 951 N N . VAL A 1 119 ? -11.089 -2.303 -1.831 1.00 79.44 119 VAL A N 1
ATOM 952 C CA . VAL A 1 119 ? -12.494 -2.499 -2.215 1.00 79.44 119 VAL A CA 1
ATOM 953 C C . VAL A 1 119 ? -13.299 -3.083 -1.057 1.00 79.44 119 VAL A C 1
ATOM 955 O O . VAL A 1 119 ? -14.379 -2.580 -0.759 1.00 79.44 119 VAL A O 1
ATOM 958 N N . VAL A 1 120 ? -12.781 -4.094 -0.353 1.00 79.62 120 VAL A N 1
ATOM 959 C CA . VAL A 1 120 ? -13.458 -4.666 0.824 1.00 79.62 120 VAL A CA 1
ATOM 960 C C . VAL A 1 120 ? -13.641 -3.605 1.911 1.00 79.62 120 VAL A C 1
ATOM 962 O O . VAL A 1 120 ? -14.748 -3.441 2.429 1.00 79.62 120 VAL A O 1
ATOM 965 N N . LEU A 1 121 ? -12.592 -2.840 2.222 1.00 75.62 121 LEU A N 1
ATOM 966 C CA . LEU A 1 121 ? -12.644 -1.793 3.243 1.00 75.62 121 LEU A CA 1
ATOM 967 C C . LEU A 1 121 ? -13.583 -0.646 2.838 1.00 75.62 121 LEU A C 1
ATOM 969 O O . LEU A 1 121 ? -14.332 -0.140 3.676 1.00 75.62 121 LEU A O 1
ATOM 973 N N . ALA A 1 122 ? -13.614 -0.288 1.555 1.00 78.56 122 ALA A N 1
ATOM 974 C CA . ALA A 1 122 ? -14.535 0.692 0.993 1.00 78.56 122 ALA A CA 1
ATOM 975 C C . ALA A 1 122 ? -15.990 0.217 1.042 1.00 78.56 122 ALA A C 1
ATOM 977 O O . ALA A 1 122 ? -16.858 0.983 1.449 1.00 78.56 122 ALA A O 1
ATOM 978 N N . VAL A 1 123 ? -16.275 -1.041 0.692 1.00 78.88 123 VAL A N 1
ATOM 979 C CA . VAL A 1 123 ? -17.626 -1.625 0.768 1.00 78.88 123 VAL A CA 1
ATOM 980 C C . VAL A 1 123 ? -18.118 -1.659 2.211 1.00 78.88 123 VAL A C 1
ATOM 982 O O . VAL A 1 123 ? -19.260 -1.277 2.477 1.00 78.88 123 VAL A O 1
ATOM 985 N N . ILE A 1 124 ? -17.262 -2.066 3.152 1.00 74.12 124 ILE A N 1
ATOM 986 C CA . ILE A 1 124 ? -17.571 -2.016 4.584 1.00 74.12 124 ILE A CA 1
ATOM 987 C C . ILE A 1 124 ? -17.875 -0.562 4.983 1.00 74.12 124 ILE A C 1
ATOM 989 O O . ILE A 1 124 ? -18.965 -0.286 5.485 1.00 74.12 124 ILE A O 1
ATOM 993 N N . SER A 1 125 ? -16.986 0.380 4.656 1.00 72.06 125 SER A N 1
ATOM 994 C CA . SER A 1 125 ? -17.145 1.811 4.966 1.00 72.06 125 SER A CA 1
ATOM 995 C C . SER A 1 125 ? -18.410 2.429 4.353 1.00 72.06 125 SER A C 1
ATOM 997 O O . SER A 1 125 ? -19.096 3.207 5.009 1.00 72.06 125 SER A O 1
ATOM 999 N N . LEU A 1 126 ? -18.780 2.057 3.126 1.00 74.00 126 LEU A N 1
ATOM 1000 C CA . LEU A 1 126 ? -20.003 2.510 2.454 1.00 74.00 126 LEU A CA 1
ATOM 1001 C C . LEU A 1 126 ? -21.262 1.926 3.097 1.00 74.00 126 LEU A C 1
ATOM 1003 O O . LEU A 1 126 ? -22.250 2.638 3.296 1.00 74.00 126 LEU A O 1
ATOM 1007 N N . ARG A 1 127 ? -21.236 0.637 3.458 1.00 71.75 127 ARG A N 1
ATOM 1008 C CA . ARG A 1 127 ? -22.350 -0.021 4.156 1.00 71.75 127 ARG A CA 1
ATOM 1009 C C . ARG A 1 127 ? -22.644 0.664 5.483 1.00 71.75 127 ARG A C 1
ATOM 1011 O O . ARG A 1 127 ? -23.804 0.826 5.850 1.00 71.75 127 ARG A O 1
ATOM 1018 N N . ILE A 1 128 ? -21.593 1.097 6.160 1.00 65.38 128 ILE A N 1
ATOM 1019 C CA . ILE A 1 128 ? -21.691 1.923 7.351 1.00 65.38 128 ILE A CA 1
ATOM 1020 C C . ILE A 1 128 ? -22.253 3.296 7.021 1.00 65.38 128 ILE A C 1
ATOM 1022 O O . ILE A 1 128 ? -23.190 3.742 7.679 1.00 65.38 128 ILE A O 1
ATOM 1026 N N . ALA A 1 129 ? -21.641 3.991 6.059 1.00 69.25 129 ALA A N 1
ATOM 1027 C CA . ALA A 1 129 ? -21.955 5.379 5.756 1.00 69.25 129 ALA A CA 1
ATOM 1028 C C . ALA A 1 129 ? -23.448 5.547 5.460 1.00 69.25 129 ALA A C 1
ATOM 1030 O O . ALA A 1 129 ? -24.030 6.563 5.818 1.00 69.25 129 ALA A O 1
ATOM 1031 N N . ARG A 1 130 ? -24.102 4.509 4.926 1.00 71.25 130 ARG A N 1
ATOM 1032 C CA . ARG A 1 130 ? -25.552 4.453 4.706 1.00 71.25 130 ARG A CA 1
ATOM 1033 C C . ARG A 1 130 ? -26.405 4.665 5.965 1.00 71.25 130 ARG A C 1
ATOM 1035 O O . ARG A 1 130 ? -27.532 5.129 5.837 1.00 71.25 130 ARG A O 1
ATOM 1042 N N . HIS A 1 131 ? -25.914 4.314 7.153 1.00 67.31 131 HIS A N 1
ATOM 1043 C CA . HIS A 1 131 ? -26.639 4.514 8.415 1.00 67.31 131 HIS A CA 1
ATOM 1044 C C . HIS A 1 131 ? -26.553 5.952 8.946 1.00 67.31 131 HIS A C 1
ATOM 1046 O O . HIS A 1 131 ? -27.369 6.327 9.782 1.00 67.31 131 HIS A O 1
ATOM 1052 N N . ILE A 1 132 ? -25.576 6.738 8.481 1.00 68.88 132 ILE A N 1
ATOM 1053 C CA . ILE A 1 132 ? -25.275 8.081 9.004 1.00 68.88 132 ILE A CA 1
ATOM 1054 C C . ILE A 1 132 ? -25.568 9.161 7.952 1.00 68.88 132 ILE A C 1
ATOM 1056 O O . ILE A 1 132 ? -26.031 10.248 8.287 1.00 68.88 132 ILE A O 1
ATOM 1060 N N . LEU A 1 133 ? -25.297 8.872 6.677 1.00 72.69 133 LEU A N 1
ATOM 1061 C CA . LEU A 1 133 ? -25.367 9.821 5.572 1.00 72.69 133 LEU A CA 1
ATOM 1062 C C . LEU A 1 133 ? -26.630 9.632 4.721 1.00 72.69 133 LEU A C 1
ATOM 1064 O O . LEU A 1 133 ? -27.081 8.504 4.504 1.00 72.69 133 LEU A O 1
ATOM 1068 N N . PRO A 1 134 ? -27.177 10.730 4.169 1.00 79.50 134 PRO A N 1
ATOM 1069 C CA . PRO A 1 134 ? -28.298 10.669 3.243 1.00 79.50 134 PRO A CA 1
ATOM 1070 C C . PRO A 1 134 ? -27.904 9.977 1.928 1.00 79.50 134 PRO A C 1
ATOM 1072 O O . PRO A 1 134 ? -26.755 10.031 1.482 1.00 79.50 134 PRO A O 1
ATOM 1075 N N . LEU A 1 135 ? -28.890 9.350 1.276 1.00 74.62 135 LEU A N 1
ATOM 1076 C CA . LEU A 1 135 ? -28.697 8.500 0.092 1.00 74.62 135 LEU A CA 1
ATOM 1077 C C . LEU A 1 135 ? -27.925 9.203 -1.042 1.00 74.62 135 LEU A C 1
ATOM 1079 O O . LEU A 1 135 ? -27.082 8.581 -1.683 1.00 74.62 135 LEU A O 1
ATOM 1083 N N . ALA A 1 136 ? -28.167 10.501 -1.256 1.00 75.25 136 ALA A N 1
ATOM 1084 C CA . ALA A 1 136 ? -27.496 11.291 -2.289 1.00 75.25 136 ALA A CA 1
ATOM 1085 C C . ALA A 1 136 ? -25.974 11.382 -2.070 1.00 75.25 136 ALA A C 1
ATOM 1087 O O . ALA A 1 136 ? -25.204 11.165 -3.004 1.00 75.25 136 ALA A O 1
ATOM 1088 N N . THR A 1 137 ? -25.530 11.627 -0.833 1.00 77.00 137 THR A N 1
ATOM 1089 C CA . THR A 1 137 ? -24.103 11.665 -0.478 1.00 77.00 137 THR A CA 1
ATOM 1090 C C . THR A 1 137 ? -23.463 10.290 -0.627 1.00 77.00 137 THR A C 1
ATOM 1092 O O . THR A 1 137 ? -22.313 10.193 -1.040 1.00 77.00 137 THR A O 1
ATOM 1095 N N . LEU A 1 138 ? -24.214 9.219 -0.356 1.00 74.94 138 LEU A N 1
ATOM 1096 C CA . LEU A 1 138 ? -23.731 7.849 -0.506 1.00 74.94 138 LEU A CA 1
ATOM 1097 C C . LEU A 1 138 ? -23.451 7.484 -1.972 1.00 74.94 138 LEU A C 1
ATOM 1099 O O . LEU A 1 138 ? -22.424 6.878 -2.268 1.00 74.94 138 LEU A O 1
ATOM 1103 N N . ILE A 1 139 ? -24.339 7.880 -2.891 1.00 76.00 139 ILE A N 1
ATOM 1104 C CA . ILE A 1 139 ? -24.161 7.675 -4.338 1.00 76.00 139 ILE A CA 1
ATOM 1105 C C . ILE A 1 139 ? -22.940 8.460 -4.830 1.00 76.00 139 ILE A C 1
ATOM 1107 O O . ILE A 1 139 ? -22.109 7.909 -5.547 1.00 76.00 139 ILE A O 1
ATOM 1111 N N . LEU A 1 140 ? -22.790 9.715 -4.396 1.00 79.69 140 LEU A N 1
ATOM 1112 C CA . LEU A 1 140 ? -21.646 10.568 -4.739 1.00 79.69 140 LEU A CA 1
ATOM 1113 C C . LEU A 1 140 ? -20.320 9.998 -4.212 1.00 79.69 140 LEU A C 1
ATOM 1115 O O . LEU A 1 140 ? -19.333 9.964 -4.945 1.00 79.69 140 LEU A O 1
ATOM 1119 N N . LEU A 1 141 ? -20.312 9.487 -2.976 1.00 75.38 141 LEU A N 1
ATOM 1120 C CA . LEU A 1 141 ? -19.148 8.833 -2.376 1.00 75.38 141 LEU A CA 1
ATOM 1121 C C . LEU A 1 141 ? -18.785 7.549 -3.129 1.00 75.38 141 LEU A C 1
ATOM 1123 O O . LEU A 1 141 ? -17.615 7.312 -3.405 1.00 75.38 141 LEU A O 1
ATOM 1127 N N . THR A 1 142 ? -19.789 6.747 -3.493 1.00 74.88 142 THR A N 1
ATOM 1128 C CA . THR A 1 142 ? -19.594 5.504 -4.253 1.00 74.88 142 THR A CA 1
ATOM 1129 C C . THR A 1 142 ? -19.021 5.801 -5.635 1.00 74.88 142 THR A C 1
ATOM 1131 O O . THR A 1 142 ? -18.037 5.175 -6.013 1.00 74.88 142 THR A O 1
ATOM 1134 N N . LEU A 1 143 ? -19.574 6.793 -6.346 1.00 76.06 143 LEU A N 1
ATOM 1135 C CA . LEU A 1 143 ? -19.064 7.251 -7.641 1.00 76.06 143 LEU A CA 1
ATOM 1136 C C . LEU A 1 143 ? -17.610 7.722 -7.528 1.00 76.06 143 LEU A C 1
ATOM 1138 O O . LEU A 1 143 ? -16.765 7.260 -8.291 1.00 76.06 143 LEU A O 1
ATOM 1142 N N . GLY A 1 144 ? -17.297 8.576 -6.549 1.00 72.62 144 GLY A N 1
ATOM 1143 C CA . GLY A 1 144 ? -15.930 9.045 -6.305 1.00 72.62 144 GLY A CA 1
ATOM 1144 C C . GLY A 1 144 ? -14.950 7.905 -6.010 1.00 72.62 144 GLY A C 1
ATOM 1145 O O . GLY A 1 144 ? -13.856 7.879 -6.568 1.00 72.62 144 GLY A O 1
ATOM 1146 N N . LEU A 1 145 ? -15.365 6.925 -5.203 1.00 68.44 145 LEU A N 1
ATOM 1147 C CA . LEU A 1 145 ? -14.582 5.720 -4.914 1.00 68.44 145 LEU A CA 1
ATOM 1148 C C . LEU A 1 145 ? -14.347 4.862 -6.163 1.00 68.44 145 LEU A C 1
ATOM 1150 O O . LEU A 1 145 ? -13.232 4.389 -6.358 1.00 68.44 145 LEU A O 1
ATOM 1154 N N . THR A 1 146 ? -15.348 4.695 -7.031 1.00 65.75 146 THR A N 1
ATOM 1155 C CA . THR A 1 146 ? -15.195 3.951 -8.295 1.00 65.75 146 THR A CA 1
ATOM 1156 C C . THR A 1 146 ? -14.368 4.674 -9.352 1.00 65.75 146 THR A C 1
ATOM 1158 O O . THR A 1 146 ? -13.812 4.009 -10.211 1.00 65.75 146 THR A O 1
ATOM 1161 N N . PHE A 1 147 ? -14.276 6.007 -9.317 1.00 59.34 147 PHE A N 1
ATOM 1162 C CA . PHE A 1 147 ? -13.381 6.755 -10.211 1.00 59.34 147 PHE A CA 1
ATOM 1163 C C . PHE A 1 147 ? -11.922 6.754 -9.732 1.00 59.34 147 PHE A C 1
ATOM 1165 O O . PHE A 1 147 ? -11.028 7.066 -10.516 1.00 59.34 147 PHE A O 1
ATOM 1172 N N . TYR A 1 148 ? -11.684 6.449 -8.453 1.00 52.84 148 TYR A N 1
ATOM 1173 C CA . TYR A 1 148 ? -10.348 6.356 -7.864 1.00 52.84 148 TYR A CA 1
ATOM 1174 C C . TYR A 1 148 ? -9.749 4.938 -7.935 1.00 52.84 148 TYR A C 1
ATOM 1176 O O . TYR A 1 148 ? -8.525 4.807 -7.938 1.00 52.84 148 TYR A O 1
ATOM 1184 N N . ALA A 1 149 ? -10.596 3.901 -7.968 1.00 46.41 149 ALA A N 1
ATOM 1185 C CA . ALA A 1 149 ? -10.212 2.494 -8.137 1.00 46.41 149 ALA A CA 1
ATOM 1186 C C . ALA A 1 149 ? -9.949 2.135 -9.608 1.00 46.41 149 ALA A C 1
ATOM 1188 O O . ALA A 1 149 ? -9.030 1.317 -9.842 1.00 46.41 149 ALA A O 1
#

Secondary structure (DSSP, 8-state):
-TT---HHHHHHHHHHHHHHHHHHHHHHHHHHHHHHHHTHHHHHHHHHHHHHHHTT-HHHHHHHHHHHH-HHHHHHHHHHHHHHHHHHHHHHHHHHHHT-GGGGHHHHHHHHHHHHHHHHHHHHHHHHHHHHS-HHHHHHHHHHHHHH-

pLDDT: mean 77.9, std 9.72, range [46.41, 90.5]

Foldseek 3Di:
DLPDDDDVVLVVVLVVLLVCLVVQLVVLVVQLVCCVPCPLVVVLVVLVVCCVLPVPDPVSVVVNVCCVVPVPVVSVVSNVLSVQLNVLSVQSNVCSVVVPSVSNVSNVVSVVVVVVVLVVVLVVVLVSVPVVDDPVVSVVSVVVSVVVD

Radius of gyration: 18.65 Å; chains: 1; bounding box: 44×23×52 Å

Organism: NCBI:txid103775